Protein AF-A0A432KK83-F1 (afdb_monomer_lite)

Radius of gyration: 14.43 Å; chains: 1; bounding box: 32×14×41 Å

Foldseek 3Di:
DDDDDPVRVVVVVVCVVVVHDDFDDDDDPCCVVVVPDDQDPRRQVSCVVVVNDHPVPDDDDDD

Sequence (63 aa):
MRELSEFESKNLKTLTSKSISTALIEPTATGLKKSIMDATGPVRNYLKSNNLHDYELQAQGPE

Structure (mmCIF, N/CA/C/O backbone):
data_AF-A0A432KK83-F1
#
_entry.id   AF-A0A432KK83-F1
#
loop_
_atom_site.group_PDB
_atom_site.id
_atom_site.type_symbol
_atom_site.label_atom_id
_atom_site.label_alt_id
_atom_site.label_comp_id
_atom_site.label_asym_id
_atom_site.label_entity_id
_atom_site.label_seq_id
_atom_site.pdbx_PDB_ins_code
_atom_site.Cartn_x
_atom_site.Cartn_y
_atom_site.Cartn_z
_atom_site.occupancy
_atom_site.B_iso_or_equiv
_atom_site.auth_seq_id
_atom_site.auth_comp_id
_atom_site.auth_asym_id
_atom_site.auth_atom_id
_atom_site.pdbx_PDB_model_num
ATOM 1 N N . MET A 1 1 ? 2.815 -11.739 6.380 1.00 71.38 1 MET A N 1
ATOM 2 C CA . MET A 1 1 ? 2.312 -10.353 6.460 1.00 71.38 1 MET A CA 1
ATOM 3 C C . MET A 1 1 ? 2.876 -9.756 7.738 1.00 71.38 1 MET A C 1
ATOM 5 O O . MET A 1 1 ? 2.982 -10.500 8.712 1.00 71.38 1 MET A O 1
ATOM 9 N N . ARG A 1 2 ? 3.350 -8.507 7.715 1.00 86.31 2 ARG A N 1
ATOM 10 C CA . ARG A 1 2 ? 3.979 -7.879 8.892 1.00 86.31 2 ARG A CA 1
ATOM 11 C C . ARG A 1 2 ? 2.920 -7.626 9.969 1.00 86.31 2 ARG A C 1
ATOM 13 O O . ARG A 1 2 ? 1.778 -7.321 9.643 1.00 86.31 2 ARG A O 1
ATOM 20 N N . GLU A 1 3 ? 3.298 -7.700 11.242 1.00 91.50 3 GLU A N 1
ATOM 21 C CA . GLU A 1 3 ? 2.418 -7.238 12.318 1.00 91.50 3 GLU A CA 1
ATOM 22 C C . GLU A 1 3 ? 2.240 -5.714 12.274 1.00 91.50 3 GLU A C 1
ATOM 24 O O . GLU A 1 3 ? 3.210 -4.951 12.194 1.00 91.50 3 GLU A O 1
ATOM 29 N N . LEU A 1 4 ? 0.985 -5.267 12.325 1.00 92.88 4 LEU A N 1
ATOM 30 C CA . LEU A 1 4 ? 0.644 -3.850 12.366 1.00 92.88 4 LEU A CA 1
ATOM 31 C C . LEU A 1 4 ? 1.004 -3.255 13.727 1.00 92.88 4 LEU A C 1
ATOM 33 O O . LEU A 1 4 ? 0.727 -3.844 14.770 1.00 92.88 4 LEU A O 1
ATOM 37 N N . SER A 1 5 ? 1.543 -2.039 13.719 1.00 94.88 5 SER A N 1
ATOM 38 C CA . SER A 1 5 ? 1.677 -1.243 14.938 1.00 94.88 5 SER A CA 1
ATOM 39 C C . SER A 1 5 ? 0.305 -0.926 15.545 1.00 94.88 5 SER A C 1
ATOM 41 O O . SER A 1 5 ? -0.735 -0.994 14.879 1.00 94.88 5 SER A O 1
ATOM 43 N N . GLU A 1 6 ? 0.292 -0.509 16.811 1.00 97.38 6 GLU A N 1
ATOM 44 C CA . GLU A 1 6 ? -0.935 -0.063 17.479 1.00 97.38 6 GLU A CA 1
ATOM 45 C C . GLU A 1 6 ? -1.612 1.096 16.731 1.00 97.38 6 GLU A C 1
ATOM 47 O O . GLU A 1 6 ? -2.839 1.128 16.607 1.00 97.38 6 GLU A O 1
ATOM 52 N N . PHE A 1 7 ? -0.816 2.016 16.175 1.00 96.56 7 PHE A N 1
ATOM 53 C CA . PHE A 1 7 ? -1.305 3.145 15.386 1.00 96.56 7 PHE A CA 1
ATOM 54 C C . PHE A 1 7 ? -1.995 2.691 14.093 1.00 96.56 7 PHE A C 1
ATOM 56 O O . PHE A 1 7 ? -3.122 3.103 13.813 1.00 96.56 7 PHE A O 1
ATOM 63 N N . GLU A 1 8 ? -1.362 1.799 13.328 1.00 95.50 8 GLU A N 1
ATOM 64 C CA . GLU A 1 8 ? -1.935 1.254 12.091 1.00 95.50 8 GLU A CA 1
ATOM 65 C C . GLU A 1 8 ? -3.208 0.450 12.373 1.00 95.50 8 GLU A C 1
ATOM 67 O O . GLU A 1 8 ? -4.227 0.648 11.711 1.00 95.50 8 GLU A O 1
ATOM 72 N N . SER A 1 9 ? -3.188 -0.388 13.414 1.00 95.88 9 SER A N 1
ATOM 73 C CA . SER A 1 9 ? -4.358 -1.155 13.853 1.00 95.88 9 SER A CA 1
ATOM 74 C C . SER A 1 9 ? -5.519 -0.251 14.270 1.00 95.88 9 SER A C 1
ATOM 76 O O . SER A 1 9 ? -6.671 -0.515 13.919 1.00 95.88 9 SER A O 1
ATOM 78 N N . LYS A 1 10 ? -5.246 0.839 14.999 1.00 97.81 10 LYS A N 1
ATOM 79 C CA . LYS A 1 10 ? -6.261 1.828 15.390 1.00 97.81 10 LYS A CA 1
ATOM 80 C C . LYS A 1 10 ? -6.875 2.518 14.171 1.00 97.81 10 LYS A C 1
ATOM 82 O O . LYS A 1 10 ? -8.098 2.679 14.113 1.00 97.81 10 LYS A O 1
ATOM 87 N N . ASN A 1 11 ? -6.056 2.899 13.194 1.00 96.62 11 ASN A N 1
ATOM 88 C CA . ASN A 1 11 ? -6.532 3.544 11.972 1.00 96.62 11 ASN A CA 1
ATOM 89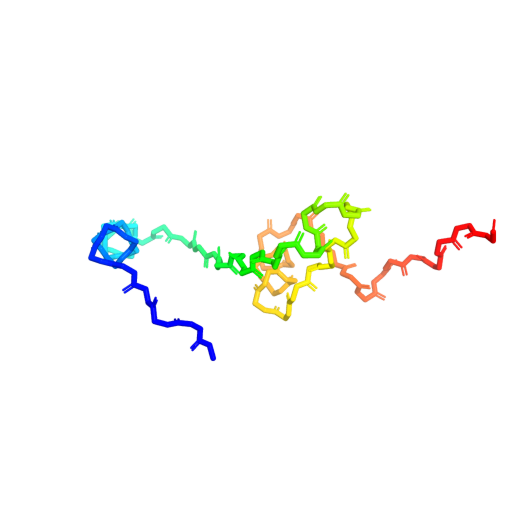 C C . ASN A 1 11 ? -7.384 2.588 11.139 1.00 96.62 11 ASN A C 1
ATOM 91 O O . ASN A 1 11 ? -8.492 2.950 10.748 1.00 96.62 11 ASN A O 1
ATOM 95 N N . LEU A 1 12 ? -6.928 1.347 10.953 1.00 95.81 12 LEU A N 1
ATOM 96 C CA . LEU A 1 12 ? -7.670 0.331 10.211 1.00 95.81 12 LEU A CA 1
ATOM 97 C C . LEU A 1 12 ? -9.038 0.053 10.851 1.00 95.81 12 LEU A C 1
ATOM 99 O O . LEU A 1 12 ? -10.052 0.034 10.152 1.00 95.81 12 LEU A O 1
ATOM 103 N N . LYS A 1 13 ? -9.095 -0.065 12.186 1.00 97.00 13 LYS A N 1
ATOM 104 C CA . LYS A 1 13 ? -10.360 -0.192 12.934 1.00 97.00 13 LYS A CA 1
ATOM 105 C C . LYS A 1 13 ? -11.284 1.005 12.710 1.00 97.00 13 LYS A C 1
ATOM 107 O O . LYS A 1 13 ? -12.478 0.816 12.504 1.00 97.00 13 LYS A O 1
ATOM 112 N N . THR A 1 14 ? -10.740 2.220 12.728 1.00 98.06 14 THR A N 1
ATOM 113 C CA . THR A 1 14 ? -11.514 3.460 12.546 1.00 98.06 14 THR A CA 1
ATOM 114 C C . THR A 1 14 ? -12.081 3.592 11.132 1.00 98.06 14 THR A C 1
ATOM 116 O O . THR A 1 14 ? -13.200 4.066 10.959 1.00 98.06 14 THR A O 1
ATOM 119 N N . LEU A 1 15 ? -11.323 3.192 10.110 1.00 97.62 15 LEU A N 1
ATOM 120 C CA . LEU A 1 15 ? -11.787 3.215 8.720 1.00 97.62 15 LEU A CA 1
ATOM 121 C C . LEU A 1 15 ? -12.851 2.135 8.488 1.00 97.62 15 LEU A C 1
ATOM 123 O O . LEU A 1 15 ? -13.917 2.425 7.946 1.00 97.62 15 LEU A O 1
ATOM 127 N N . THR A 1 16 ? -12.615 0.928 9.008 1.00 96.00 16 THR A N 1
ATOM 128 C CA . THR A 1 16 ? -13.559 -0.195 8.907 1.00 96.00 16 THR A CA 1
ATOM 129 C C . THR A 1 16 ? -14.880 0.106 9.617 1.00 96.00 16 THR A C 1
ATOM 131 O O . THR A 1 16 ? -15.942 -0.155 9.060 1.00 96.00 16 THR A O 1
ATOM 134 N N . SER A 1 17 ? -14.856 0.721 10.809 1.00 97.75 17 SER A N 1
ATOM 135 C CA . SER A 1 17 ? -16.087 1.085 11.533 1.00 97.75 17 SER A CA 1
ATOM 136 C C . SER A 1 17 ? -16.931 2.137 10.809 1.00 97.75 17 SER A C 1
ATOM 138 O O . SER A 1 17 ? -18.135 2.226 11.037 1.00 97.75 17 SER A O 1
ATOM 140 N N . LYS A 1 18 ? -16.318 2.905 9.904 1.00 98.06 18 LYS A N 1
ATOM 141 C CA . LYS A 1 18 ? -16.988 3.870 9.024 1.00 98.06 18 LYS A CA 1
ATOM 142 C C . LYS A 1 18 ? -17.357 3.282 7.659 1.00 98.06 18 LYS A C 1
ATOM 144 O O . LYS A 1 18 ? -17.767 4.030 6.780 1.00 98.06 18 LYS A O 1
ATOM 149 N N . SER A 1 19 ? -17.212 1.966 7.475 1.00 96.50 19 SER A N 1
ATOM 150 C CA . SER A 1 19 ? -17.417 1.272 6.1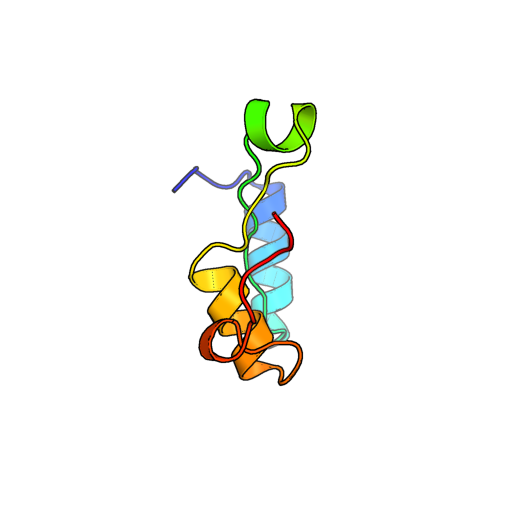94 1.00 96.50 19 SER A CA 1
ATOM 151 C C . SER A 1 19 ? -16.579 1.849 5.046 1.00 96.50 19 SER A C 1
ATOM 153 O O . SER A 1 19 ? -16.984 1.817 3.886 1.00 96.50 19 SER A O 1
ATOM 155 N N . ILE A 1 20 ? -15.401 2.390 5.362 1.00 96.06 20 ILE A N 1
ATOM 156 C CA . ILE A 1 20 ? -14.466 2.899 4.361 1.00 96.06 20 ILE A CA 1
ATOM 157 C C . ILE A 1 20 ? -13.615 1.724 3.883 1.00 96.06 20 ILE A C 1
ATOM 159 O O . ILE A 1 20 ? -12.870 1.127 4.662 1.00 96.06 20 ILE A O 1
ATOM 163 N N . SER A 1 21 ? -13.734 1.395 2.597 1.00 93.88 21 SER A N 1
ATOM 164 C CA . SER A 1 21 ? -12.900 0.382 1.949 1.00 93.88 21 SER A CA 1
ATOM 165 C C . SER A 1 21 ? -11.431 0.813 1.965 1.00 93.88 21 SER A C 1
ATOM 167 O O . SER A 1 21 ? -11.122 1.983 1.745 1.00 93.88 21 SER A O 1
ATOM 169 N N . THR A 1 22 ? -10.515 -0.122 2.221 1.00 94.94 22 THR A N 1
ATOM 170 C CA . THR A 1 22 ? -9.072 0.152 2.285 1.00 94.94 22 THR A CA 1
ATOM 171 C C . THR A 1 22 ? -8.256 -1.035 1.779 1.00 94.94 22 THR A C 1
ATOM 173 O O . THR A 1 22 ? -8.710 -2.178 1.820 1.00 94.94 22 THR A O 1
ATOM 176 N N . ALA A 1 23 ? -7.027 -0.767 1.336 1.00 94.56 23 ALA A N 1
ATOM 177 C CA . ALA A 1 23 ? -6.008 -1.777 1.078 1.00 94.56 23 ALA A CA 1
ATOM 178 C C . ALA A 1 23 ? -4.685 -1.360 1.722 1.00 94.56 23 ALA A C 1
ATOM 180 O O . ALA A 1 23 ? -4.345 -0.177 1.754 1.00 94.56 23 ALA A O 1
ATOM 181 N N . LEU A 1 24 ? -3.940 -2.340 2.233 1.00 92.75 24 LEU A N 1
ATOM 182 C CA . LEU A 1 24 ? -2.627 -2.117 2.828 1.00 92.75 24 LEU A CA 1
ATOM 183 C C . LEU A 1 24 ? -1.536 -2.215 1.761 1.00 92.75 24 LEU A C 1
ATOM 185 O O . LEU A 1 24 ? -1.522 -3.146 0.955 1.00 92.75 24 LEU A O 1
ATOM 189 N N . ILE A 1 25 ? -0.601 -1.269 1.801 1.00 91.69 25 ILE A N 1
ATOM 190 C CA . ILE A 1 25 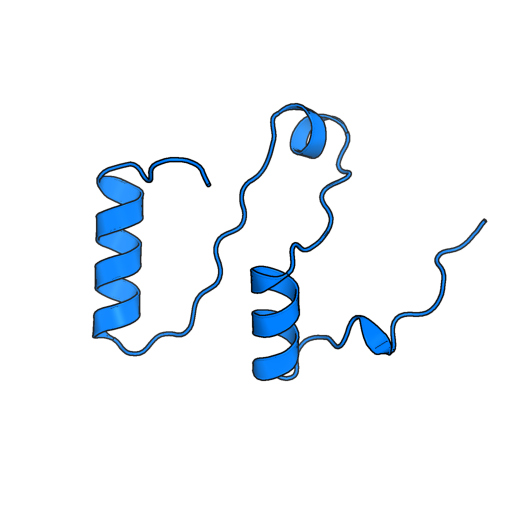? 0.645 -1.313 1.037 1.00 91.69 25 ILE A CA 1
ATOM 191 C C . ILE A 1 25 ? 1.752 -1.668 2.029 1.00 91.69 25 ILE A C 1
ATOM 193 O O . ILE A 1 25 ? 1.901 -0.997 3.048 1.00 91.69 25 ILE A O 1
ATOM 197 N N . GLU A 1 26 ? 2.527 -2.710 1.733 1.00 86.69 26 GLU A N 1
ATOM 198 C CA . GLU A 1 26 ? 3.657 -3.148 2.561 1.00 86.69 26 GLU A CA 1
ATOM 199 C C . GLU A 1 26 ? 4.985 -2.809 1.859 1.00 86.69 26 GLU A C 1
ATOM 201 O O . GLU A 1 26 ? 5.563 -3.661 1.178 1.00 86.69 26 GLU A O 1
ATOM 206 N N . PRO A 1 27 ? 5.475 -1.559 1.958 1.00 88.44 27 PRO A N 1
ATOM 207 C CA . PRO A 1 27 ? 6.716 -1.167 1.309 1.00 88.44 27 PRO A CA 1
ATOM 208 C C . PRO A 1 27 ? 7.919 -1.874 1.941 1.00 88.44 27 PRO A C 1
ATOM 210 O O . PRO A 1 27 ? 8.021 -2.012 3.160 1.00 88.44 27 PRO A O 1
ATOM 213 N N . THR A 1 28 ? 8.883 -2.263 1.108 1.00 89.38 28 THR A N 1
ATOM 214 C CA . THR A 1 28 ? 10.195 -2.736 1.569 1.00 89.38 28 THR A CA 1
ATOM 215 C C . THR A 1 28 ? 11.230 -1.6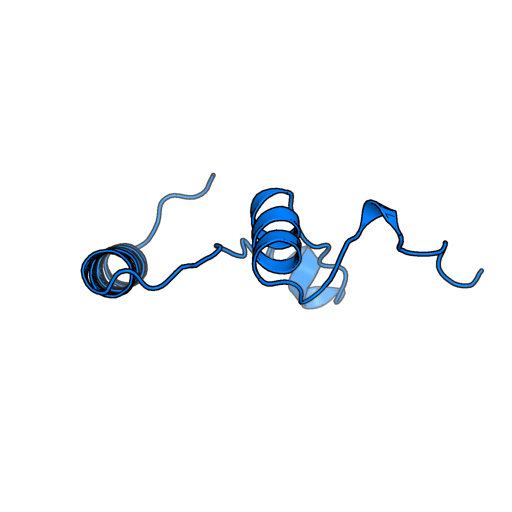27 1.420 1.00 89.38 28 THR A C 1
ATOM 217 O O . THR A 1 28 ? 11.119 -0.781 0.531 1.00 89.38 28 THR A O 1
ATOM 220 N N . ALA A 1 29 ? 12.283 -1.643 2.244 1.00 93.62 29 ALA A N 1
ATOM 221 C CA . ALA A 1 29 ? 13.376 -0.674 2.124 1.00 93.62 29 ALA A CA 1
ATOM 222 C 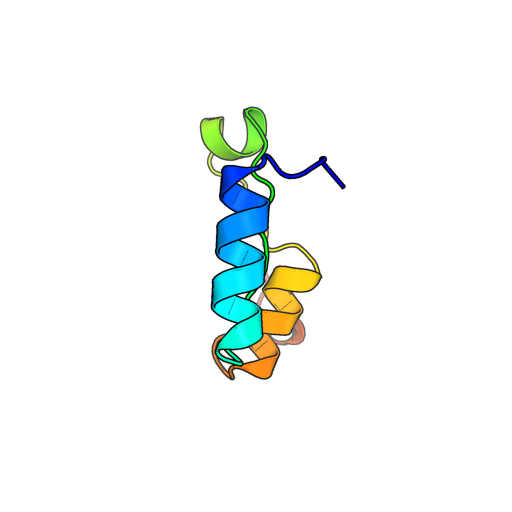C . ALA A 1 29 ? 13.982 -0.662 0.706 1.00 93.62 29 ALA A C 1
ATOM 224 O O . ALA A 1 29 ? 14.272 0.399 0.157 1.00 93.62 29 ALA A O 1
ATOM 225 N N . THR A 1 30 ? 14.122 -1.837 0.082 1.00 93.69 30 THR A N 1
ATOM 226 C CA . THR A 1 30 ? 14.589 -1.961 -1.305 1.00 93.69 30 THR A CA 1
ATOM 227 C C . THR A 1 30 ? 13.580 -1.403 -2.304 1.00 93.69 30 THR A C 1
ATOM 229 O O . THR A 1 30 ? 13.987 -0.667 -3.201 1.00 93.69 30 THR A O 1
ATOM 232 N N . GLY A 1 31 ? 12.289 -1.714 -2.144 1.00 93.12 31 GLY A N 1
ATOM 23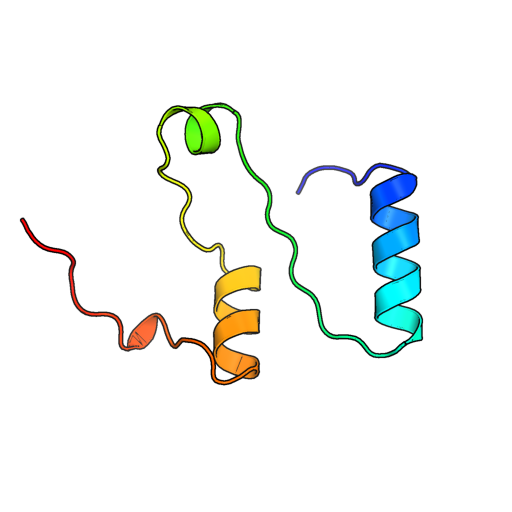3 C CA . GLY A 1 31 ? 11.217 -1.216 -3.006 1.00 93.12 31 GLY A CA 1
ATOM 234 C C . GLY A 1 31 ? 11.131 0.308 -3.004 1.00 93.12 31 GLY A C 1
ATOM 235 O O . GLY A 1 31 ? 11.053 0.911 -4.070 1.00 93.12 31 GLY A O 1
ATOM 236 N N . LEU A 1 32 ? 11.255 0.924 -1.825 1.00 93.25 32 LEU A N 1
ATOM 237 C CA . LEU A 1 32 ? 11.319 2.378 -1.667 1.00 93.25 32 LEU A CA 1
ATOM 238 C C . LEU A 1 32 ? 12.595 2.960 -2.280 1.00 93.25 32 LEU A C 1
ATOM 240 O O . LEU A 1 32 ? 12.523 3.878 -3.088 1.00 93.25 32 LEU A O 1
ATOM 244 N N . LYS A 1 33 ? 13.770 2.409 -1.942 1.00 96.81 33 LYS A N 1
ATOM 245 C CA . LYS A 1 33 ? 15.061 2.930 -2.421 1.00 96.81 33 LYS A CA 1
ATOM 246 C C . LYS A 1 33 ? 15.182 2.889 -3.943 1.00 96.81 33 LYS A C 1
ATOM 248 O O . LYS A 1 33 ? 15.758 3.797 -4.531 1.00 96.81 33 LYS A O 1
ATOM 253 N N . LYS A 1 34 ? 14.700 1.818 -4.573 1.00 95.69 34 LYS A N 1
ATOM 254 C CA . LYS A 1 34 ? 14.789 1.628 -6.026 1.00 95.69 34 LYS A CA 1
ATOM 255 C C . LYS A 1 34 ? 13.564 2.153 -6.781 1.00 95.69 34 LYS A C 1
ATOM 257 O O . LYS A 1 34 ? 13.616 2.195 -8.000 1.00 95.69 34 LYS A O 1
ATOM 262 N N . SER A 1 35 ? 12.500 2.560 -6.084 1.00 92.81 35 SER A N 1
ATOM 263 C CA . SER A 1 35 ? 11.212 2.948 -6.683 1.00 92.81 35 SER A CA 1
ATOM 264 C C . SER A 1 35 ? 10.602 1.858 -7.578 1.00 92.81 35 SER A C 1
ATOM 266 O O . SER A 1 35 ? 10.133 2.134 -8.675 1.00 92.81 35 SER A O 1
ATOM 268 N N . ILE A 1 36 ? 10.619 0.607 -7.108 1.00 90.19 36 ILE A N 1
ATOM 269 C CA . ILE A 1 36 ? 10.196 -0.588 -7.875 1.00 90.19 36 ILE A CA 1
ATOM 270 C C . ILE A 1 36 ? 9.007 -1.320 -7.237 1.00 90.19 36 ILE A C 1
ATOM 272 O O . ILE A 1 36 ? 8.923 -2.543 -7.281 1.00 90.19 36 ILE A O 1
ATOM 276 N N . MET A 1 37 ? 8.137 -0.607 -6.525 1.00 90.50 37 MET A N 1
ATOM 277 C CA . MET A 1 37 ? 7.025 -1.262 -5.836 1.00 90.50 37 MET A CA 1
ATOM 278 C C . MET A 1 37 ? 5.881 -1.552 -6.801 1.00 90.50 37 MET A C 1
ATOM 280 O O . MET A 1 37 ? 5.238 -0.630 -7.296 1.00 90.50 37 MET A O 1
ATOM 284 N N . ASP A 1 38 ? 5.593 -2.835 -6.990 1.00 87.38 38 ASP A N 1
ATOM 285 C CA . ASP A 1 38 ? 4.400 -3.286 -7.694 1.00 87.38 38 ASP A CA 1
ATOM 286 C C . ASP A 1 38 ? 3.177 -3.326 -6.773 1.00 87.38 38 ASP A C 1
ATOM 288 O O . ASP A 1 38 ? 3.270 -3.591 -5.570 1.00 87.38 38 ASP A O 1
ATOM 292 N N . ALA A 1 39 ? 1.994 -3.130 -7.359 1.00 90.75 39 ALA A N 1
ATOM 293 C CA . ALA A 1 39 ? 0.741 -3.379 -6.661 1.00 90.75 39 ALA A CA 1
ATOM 294 C C . ALA A 1 39 ? 0.612 -4.876 -6.336 1.00 90.75 39 ALA A C 1
ATOM 296 O O . ALA A 1 39 ? 0.585 -5.723 -7.235 1.00 90.75 39 ALA A O 1
ATOM 297 N N . THR A 1 40 ? 0.498 -5.204 -5.050 1.00 91.94 40 THR A N 1
ATOM 298 C CA . THR A 1 40 ? 0.223 -6.565 -4.570 1.00 91.94 40 THR A CA 1
ATOM 299 C C . THR A 1 40 ? -1.246 -6.937 -4.788 1.00 91.94 40 THR A C 1
ATOM 301 O O . THR A 1 40 ? -2.087 -6.066 -5.010 1.00 91.94 40 THR A O 1
ATOM 304 N N . GLY A 1 41 ? -1.583 -8.230 -4.696 1.00 93.44 41 GLY A N 1
ATOM 305 C CA . GLY A 1 41 ? -2.950 -8.735 -4.910 1.00 93.44 41 GLY A CA 1
ATOM 306 C C . GLY A 1 41 ? -4.060 -7.917 -4.220 1.00 93.44 41 GLY A C 1
ATOM 307 O O . GLY A 1 41 ? -4.987 -7.490 -4.908 1.00 93.44 41 GLY A O 1
ATOM 308 N N . PRO A 1 42 ? -3.965 -7.609 -2.909 1.00 93.88 42 PRO A N 1
ATOM 309 C CA . PRO A 1 42 ? -4.956 -6.775 -2.223 1.00 93.88 42 PRO A CA 1
ATOM 310 C C . PRO A 1 42 ? -5.115 -5.370 -2.822 1.00 93.88 42 PRO A C 1
ATOM 312 O O . PRO A 1 42 ? -6.238 -4.896 -2.974 1.00 93.88 42 PRO A O 1
ATOM 315 N N . VAL A 1 43 ? -4.011 -4.720 -3.208 1.00 95.50 43 VAL A N 1
ATOM 316 C CA . VAL A 1 43 ? -4.029 -3.388 -3.836 1.00 95.50 43 VAL A CA 1
ATOM 317 C C . VAL A 1 43 ? -4.661 -3.461 -5.225 1.00 95.50 43 VAL A C 1
ATOM 319 O O . VAL A 1 43 ? -5.525 -2.647 -5.540 1.00 95.50 43 VAL A O 1
ATOM 322 N N . ARG A 1 44 ? -4.299 -4.467 -6.034 1.00 96.06 44 ARG A N 1
ATOM 323 C CA . ARG A 1 44 ? -4.899 -4.691 -7.361 1.00 96.06 44 ARG A CA 1
ATOM 324 C C . ARG A 1 44 ? -6.411 -4.895 -7.260 1.00 96.06 44 ARG A C 1
ATOM 326 O O . ARG A 1 44 ? -7.164 -4.235 -7.969 1.00 96.06 44 ARG A O 1
ATOM 333 N N . ASN A 1 45 ? -6.855 -5.746 -6.335 1.00 96.06 45 ASN A N 1
ATOM 334 C CA . ASN A 1 45 ? -8.275 -6.016 -6.105 1.00 96.06 45 ASN A CA 1
ATOM 335 C C . ASN A 1 45 ? -9.030 -4.769 -5.641 1.00 96.06 45 ASN A C 1
ATOM 337 O O . ASN A 1 45 ? -10.141 -4.519 -6.108 1.00 96.06 45 ASN A O 1
ATOM 341 N N . TYR A 1 46 ? -8.432 -3.977 -4.749 1.00 97.06 46 TYR A N 1
ATOM 342 C CA . TYR A 1 46 ? -9.013 -2.717 -4.300 1.00 97.06 46 TYR A CA 1
ATOM 343 C C . TYR A 1 46 ? -9.171 -1.728 -5.456 1.00 97.06 46 TYR A C 1
ATOM 345 O O . TYR A 1 46 ? -10.253 -1.175 -5.636 1.00 97.06 46 TYR A O 1
ATOM 353 N N . LEU A 1 47 ? -8.136 -1.541 -6.276 1.00 96.88 47 LEU A N 1
ATOM 354 C CA . LEU A 1 47 ? -8.195 -0.643 -7.431 1.00 96.88 47 LEU A CA 1
ATOM 355 C C . LEU A 1 47 ? -9.253 -1.092 -8.445 1.00 96.88 47 LEU A C 1
ATOM 357 O O . LEU A 1 47 ? -10.053 -0.268 -8.885 1.00 96.88 47 LEU A O 1
ATOM 361 N N . LYS A 1 48 ? -9.319 -2.394 -8.744 1.00 97.31 48 LYS A N 1
ATOM 362 C CA . LYS A 1 48 ? -10.318 -2.969 -9.653 1.00 97.31 48 LYS A CA 1
ATOM 363 C C . LYS A 1 48 ? -11.741 -2.797 -9.127 1.00 97.31 48 LYS A C 1
ATOM 365 O O . LYS A 1 48 ? -12.604 -2.316 -9.848 1.00 97.31 48 LYS A O 1
ATOM 370 N N . SER A 1 49 ? -11.976 -3.120 -7.854 1.00 96.56 49 SER A N 1
ATOM 371 C CA . SER A 1 49 ? -13.308 -3.033 -7.229 1.00 96.56 49 SER A CA 1
ATOM 372 C C . SER A 1 49 ? -13.821 -1.595 -7.107 1.00 96.56 49 SER A C 1
ATOM 374 O O . SER A 1 49 ? -15.026 -1.376 -7.047 1.00 96.56 49 SER A O 1
ATOM 376 N N . ASN A 1 50 ? -12.914 -0.613 -7.076 1.00 96.44 50 ASN A N 1
ATOM 377 C CA . ASN A 1 50 ? -13.249 0.812 -7.082 1.00 96.44 50 ASN A CA 1
ATOM 378 C C . ASN A 1 50 ? -13.270 1.421 -8.498 1.00 96.44 50 ASN A C 1
ATOM 380 O O . ASN A 1 50 ? -13.357 2.639 -8.625 1.00 96.44 50 ASN A O 1
ATOM 384 N N . ASN A 1 51 ? -13.185 0.604 -9.557 1.00 96.62 51 ASN A N 1
ATOM 385 C CA . ASN A 1 51 ? -13.132 1.048 -10.955 1.00 96.62 51 ASN A CA 1
ATOM 386 C C . ASN A 1 51 ? -11.995 2.049 -11.248 1.00 96.62 51 ASN A C 1
ATOM 388 O O . ASN A 1 51 ? -12.140 2.925 -12.097 1.00 96.62 51 ASN A O 1
ATOM 392 N N . LEU A 1 52 ? -10.870 1.936 -10.536 1.00 96.56 52 LEU A N 1
ATOM 393 C CA . LEU A 1 52 ? -9.704 2.806 -10.715 1.00 96.56 52 LEU A CA 1
ATOM 394 C C . LEU A 1 52 ? -8.700 2.225 -11.713 1.00 96.56 52 LEU A C 1
ATOM 396 O O . LEU A 1 52 ? -8.152 2.968 -12.519 1.00 96.56 52 LEU A O 1
ATOM 400 N N . HIS A 1 53 ? -8.442 0.914 -11.655 1.00 96.50 53 HIS A N 1
ATOM 401 C CA . HIS A 1 53 ? -7.518 0.237 -12.573 1.00 96.50 53 HIS A CA 1
ATOM 402 C C . HIS A 1 53 ? -7.760 -1.275 -12.614 1.00 96.50 53 HIS A C 1
ATOM 404 O O . HIS A 1 53 ? -7.956 -1.889 -11.564 1.00 96.50 53 HIS A O 1
ATOM 410 N N . ASP A 1 54 ? -7.680 -1.880 -13.802 1.00 96.81 54 ASP A N 1
ATOM 411 C CA . ASP A 1 54 ? -7.686 -3.336 -13.990 1.00 96.81 54 ASP A CA 1
ATOM 412 C C . ASP A 1 54 ? -6.342 -3.796 -14.568 1.00 96.81 54 ASP A C 1
ATOM 414 O O . ASP A 1 54 ? -6.040 -3.573 -15.740 1.00 96.81 54 ASP A O 1
ATOM 418 N N . TYR A 1 55 ? -5.530 -4.444 -13.731 1.00 94.56 55 TYR A N 1
ATOM 419 C CA . TYR A 1 55 ? -4.204 -4.925 -14.127 1.00 94.56 55 TYR A CA 1
ATOM 420 C C . TYR A 1 55 ? -4.259 -6.044 -15.175 1.00 94.56 55 TYR A C 1
ATOM 422 O O . TYR A 1 55 ? -3.263 -6.250 -15.860 1.00 94.56 55 TYR A O 1
ATOM 430 N N . GLU A 1 56 ? -5.398 -6.726 -15.344 1.00 94.38 56 GLU A N 1
ATOM 431 C CA . GLU A 1 56 ? -5.574 -7.742 -16.395 1.00 94.38 56 GLU A CA 1
ATOM 432 C C . GLU A 1 56 ? -5.615 -7.125 -17.801 1.00 94.38 56 GLU A C 1
ATOM 434 O O . GLU A 1 56 ? -5.352 -7.800 -18.791 1.00 94.38 56 GLU A O 1
ATOM 439 N N . LEU A 1 57 ? -5.935 -5.830 -17.894 1.00 95.69 57 LEU A N 1
ATOM 440 C CA . LEU A 1 57 ? -5.977 -5.076 -19.148 1.00 95.69 57 LEU A CA 1
ATOM 441 C C . LEU A 1 57 ? -4.701 -4.258 -19.380 1.00 95.69 57 LEU A C 1
ATOM 443 O O . LEU A 1 57 ? -4.591 -3.547 -20.380 1.00 95.69 57 LEU A O 1
ATOM 447 N N . GLN A 1 58 ? -3.749 -4.308 -18.447 1.00 93.62 58 GLN A N 1
ATOM 448 C CA . GLN A 1 58 ? -2.539 -3.509 -18.528 1.00 93.62 58 GLN A CA 1
ATOM 449 C C . GLN A 1 58 ? -1.610 -4.068 -19.608 1.00 93.62 58 GLN A C 1
ATOM 451 O O . GLN A 1 58 ? -1.157 -5.209 -19.530 1.00 93.62 58 GLN A O 1
ATOM 456 N N . ALA A 1 59 ? -1.302 -3.238 -20.605 1.00 92.69 59 ALA A N 1
ATOM 457 C CA . ALA A 1 59 ? -0.332 -3.583 -21.634 1.00 92.69 59 ALA A CA 1
ATOM 458 C C . ALA A 1 59 ? 1.072 -3.787 -21.040 1.00 92.69 59 ALA A C 1
ATOM 460 O O . ALA A 1 59 ? 1.419 -3.224 -19.995 1.00 92.69 59 ALA A O 1
ATOM 461 N N . GLN A 1 60 ? 1.891 -4.570 -21.746 1.00 89.75 60 GLN A N 1
ATOM 462 C CA . GLN A 1 60 ? 3.316 -4.696 -21.457 1.00 89.75 60 GLN A CA 1
ATOM 463 C C . GLN A 1 60 ? 3.965 -3.302 -21.462 1.00 89.75 60 GLN A C 1
ATOM 465 O O . GLN A 1 60 ? 3.671 -2.474 -22.326 1.00 89.75 60 GLN A O 1
ATOM 470 N N . GLY A 1 61 ? 4.831 -3.043 -20.480 1.00 84.00 61 GLY A N 1
ATOM 471 C CA . GLY A 1 61 ? 5.621 -1.814 -20.449 1.00 84.00 61 GLY A CA 1
ATOM 472 C C . GLY A 1 61 ? 6.587 -1.717 -21.642 1.00 84.00 61 GLY A C 1
ATOM 473 O O . GLY A 1 61 ? 6.832 -2.725 -22.305 1.00 84.00 61 GLY A O 1
ATOM 474 N N . PRO A 1 62 ? 7.130 -0.521 -21.924 1.00 84.75 62 PRO A N 1
ATOM 475 C CA . PRO A 1 62 ? 8.149 -0.343 -22.961 1.00 84.75 62 PRO A CA 1
ATOM 476 C C . PRO A 1 62 ? 9.393 -1.214 -22.701 1.00 84.75 62 PRO A C 1
ATOM 478 O O . PRO A 1 62 ? 9.680 -1.533 -21.544 1.00 84.75 62 PRO A O 1
ATOM 481 N N . GLU A 1 63 ? 10.099 -1.589 -23.778 1.00 74.31 63 GLU A N 1
ATOM 482 C CA . GLU A 1 63 ? 11.434 -2.219 -23.714 1.00 74.31 63 GLU A CA 1
ATOM 483 C C . GLU A 1 63 ? 12.501 -1.271 -23.149 1.00 74.31 63 GLU A C 1
ATOM 485 O O . GLU A 1 63 ? 12.454 -0.056 -23.463 1.00 74.31 63 GLU A O 1
#

Secondary structure (DSSP, 8-state):
-PPPPHHHHHHHHHHHHTT---------HHHHHHT-PPPPHHHHHHHHHTTS--GGGPPPPP-

pLDDT: mean 93.35, std 5.0, range [71.38, 98.06]